Protein AF-A0A7R7DVD4-F1 (afdb_monomer_lite)

Structure (mmCIF, N/CA/C/O backbone):
data_AF-A0A7R7DVD4-F1
#
_entry.id   AF-A0A7R7DVD4-F1
#
loop_
_atom_site.group_PDB
_atom_site.id
_atom_site.type_symbol
_atom_site.label_atom_id
_atom_site.label_alt_id
_atom_site.label_comp_id
_atom_site.label_asym_id
_atom_site.label_entity_id
_atom_site.label_seq_id
_atom_site.pdbx_PDB_ins_code
_atom_site.Cartn_x
_atom_site.Cartn_y
_atom_site.Cartn_z
_atom_site.occupancy
_atom_site.B_iso_or_equiv
_atom_site.auth_seq_id
_atom_site.auth_comp_id
_atom_site.auth_asym_id
_atom_site.auth_atom_id
_atom_site.pdbx_PDB_model_num
ATOM 1 N N . MET A 1 1 ? 45.292 14.358 -20.889 1.00 41.84 1 MET A N 1
ATOM 2 C CA . MET A 1 1 ? 44.760 13.072 -20.394 1.00 41.84 1 MET A CA 1
ATOM 3 C C . MET A 1 1 ? 43.335 13.326 -19.934 1.00 41.84 1 MET A C 1
ATOM 5 O O . MET A 1 1 ? 43.142 13.972 -18.916 1.00 41.84 1 MET A O 1
ATOM 9 N N . VAL A 1 2 ? 42.355 12.974 -20.765 1.00 39.25 2 VAL A N 1
ATOM 10 C CA . VAL A 1 2 ? 40.933 13.236 -20.501 1.00 39.25 2 VAL A CA 1
ATOM 11 C C . VAL A 1 2 ? 40.385 12.047 -19.725 1.00 39.25 2 VAL A C 1
ATOM 13 O O . VAL A 1 2 ? 40.381 10.931 -20.235 1.00 39.25 2 VAL A O 1
ATOM 16 N N . VAL A 1 3 ? 39.966 12.275 -18.484 1.00 39.91 3 VAL A N 1
ATOM 17 C CA . VAL A 1 3 ? 39.224 11.283 -17.701 1.00 39.91 3 VAL A CA 1
ATOM 18 C C . VAL A 1 3 ? 37.765 11.382 -18.135 1.00 39.91 3 VAL A C 1
ATOM 20 O O . VAL A 1 3 ? 37.129 12.407 -17.910 1.00 39.91 3 VAL A O 1
ATOM 23 N N . ILE A 1 4 ? 37.247 10.342 -18.787 1.00 46.16 4 ILE A N 1
ATOM 24 C CA . ILE A 1 4 ? 35.814 10.188 -19.057 1.00 46.16 4 ILE A CA 1
ATOM 25 C C . ILE A 1 4 ? 35.185 9.627 -17.772 1.00 46.16 4 ILE A C 1
ATOM 27 O O . ILE A 1 4 ? 35.506 8.494 -17.408 1.00 46.16 4 ILE A O 1
ATOM 31 N N . PRO A 1 5 ? 34.308 10.357 -17.057 1.00 40.50 5 PRO A N 1
ATOM 32 C CA . PRO A 1 5 ? 33.581 9.801 -15.924 1.00 40.50 5 PRO A CA 1
ATOM 33 C C . PRO A 1 5 ? 32.414 8.973 -16.468 1.00 40.50 5 PRO A C 1
ATOM 35 O O . PRO A 1 5 ? 31.275 9.426 -16.540 1.00 40.50 5 PRO A O 1
ATOM 38 N N . GLY A 1 6 ? 32.730 7.766 -16.919 1.00 43.81 6 GLY A N 1
ATOM 39 C CA . GLY A 1 6 ? 31.786 6.822 -17.495 1.00 43.81 6 GLY A CA 1
ATOM 40 C C . GLY A 1 6 ? 31.649 5.582 -16.635 1.00 43.81 6 GLY A C 1
ATOM 41 O O . GLY A 1 6 ? 31.914 4.508 -17.141 1.00 43.81 6 GLY A O 1
ATOM 42 N N . ASP A 1 7 ? 31.273 5.724 -15.361 1.00 41.56 7 ASP A N 1
ATOM 43 C CA . ASP A 1 7 ? 30.586 4.630 -14.660 1.00 41.56 7 ASP A CA 1
ATOM 44 C C . ASP A 1 7 ? 29.848 5.105 -13.398 1.00 41.56 7 ASP A C 1
ATOM 46 O O . ASP A 1 7 ? 30.082 4.669 -12.274 1.00 41.56 7 ASP A O 1
ATOM 50 N N . ARG A 1 8 ? 28.919 6.049 -13.570 1.00 39.56 8 ARG A N 1
ATOM 51 C CA . ARG A 1 8 ? 27.752 6.076 -12.686 1.00 39.56 8 ARG A CA 1
ATOM 52 C C . ARG A 1 8 ? 26.721 5.155 -13.314 1.00 39.56 8 ARG A C 1
ATOM 54 O O . ARG A 1 8 ? 25.713 5.637 -13.833 1.00 39.56 8 ARG A O 1
ATOM 61 N N . ALA A 1 9 ? 26.982 3.845 -13.298 1.00 42.38 9 ALA A N 1
ATOM 62 C CA . ALA A 1 9 ? 25.907 2.870 -13.290 1.00 42.38 9 ALA A CA 1
ATOM 63 C C . ALA A 1 9 ? 24.891 3.392 -12.277 1.00 42.38 9 ALA A C 1
ATOM 65 O O . ALA A 1 9 ? 25.175 3.493 -11.081 1.00 42.38 9 ALA A O 1
ATOM 66 N N . ARG A 1 10 ? 23.761 3.887 -12.795 1.00 41.47 10 ARG A N 1
ATOM 67 C CA . ARG A 1 10 ? 22.621 4.297 -11.991 1.00 41.47 10 ARG A CA 1
ATOM 68 C C . ARG A 1 10 ? 22.395 3.129 -11.054 1.00 41.47 10 ARG A C 1
ATOM 70 O O . ARG A 1 10 ? 22.019 2.058 -11.518 1.00 41.47 10 ARG A O 1
ATOM 77 N N . ALA A 1 11 ? 22.680 3.319 -9.770 1.00 38.78 11 ALA A N 1
ATOM 78 C CA . ALA A 1 11 ? 22.135 2.456 -8.754 1.00 38.78 11 ALA A CA 1
ATOM 79 C C . ALA A 1 11 ? 20.629 2.568 -8.963 1.00 38.78 11 ALA A C 1
ATOM 81 O O . ALA A 1 11 ? 20.013 3.571 -8.599 1.00 38.78 11 ALA A O 1
ATOM 82 N N . THR A 1 12 ? 20.062 1.615 -9.699 1.00 47.19 12 THR A N 1
ATOM 83 C CA . THR A 1 12 ? 18.634 1.387 -9.772 1.00 47.19 12 THR A CA 1
ATOM 84 C C . THR A 1 12 ? 18.294 1.117 -8.324 1.00 47.19 12 THR A C 1
ATOM 86 O O . THR A 1 12 ? 18.572 0.026 -7.837 1.00 47.19 12 THR A O 1
ATOM 89 N N . ALA A 1 13 ? 17.891 2.151 -7.581 1.00 50.06 13 ALA A N 1
ATOM 90 C CA . ALA A 1 13 ? 17.506 2.001 -6.194 1.00 50.06 13 ALA A CA 1
ATOM 91 C C . ALA A 1 13 ? 16.421 0.933 -6.222 1.00 50.06 13 ALA A C 1
ATOM 93 O O . ALA A 1 13 ? 15.353 1.167 -6.790 1.00 50.06 13 ALA A O 1
ATOM 94 N N . ILE A 1 14 ? 16.763 -0.275 -5.771 1.00 62.81 14 ILE A N 1
ATOM 95 C CA . ILE A 1 14 ? 15.855 -1.408 -5.821 1.00 62.81 14 ILE A CA 1
ATOM 96 C C . ILE A 1 14 ? 14.796 -1.051 -4.791 1.00 62.81 14 ILE A C 1
ATOM 98 O O . ILE A 1 14 ? 15.021 -1.174 -3.589 1.00 62.81 14 ILE A O 1
ATOM 102 N N . GLY A 1 15 ? 13.709 -0.457 -5.276 1.00 75.00 15 GLY A N 1
ATOM 103 C CA . GLY A 1 15 ? 12.602 -0.027 -4.451 1.00 75.00 15 GLY A CA 1
ATOM 104 C C . GLY A 1 15 ? 12.045 -1.207 -3.667 1.00 75.00 15 GLY A C 1
ATOM 105 O O . GLY A 1 15 ? 12.204 -2.367 -4.059 1.00 75.00 15 GLY A O 1
ATOM 106 N N . TYR A 1 16 ? 11.397 -0.920 -2.543 1.00 87.81 16 TYR A N 1
ATOM 107 C CA . TYR A 1 16 ? 10.730 -1.963 -1.784 1.00 87.81 16 TYR A CA 1
ATOM 108 C C . TYR A 1 16 ? 9.651 -2.608 -2.660 1.00 87.81 16 TYR A C 1
ATOM 110 O O . TYR A 1 16 ? 8.787 -1.917 -3.200 1.00 87.81 16 TYR A O 1
ATOM 118 N N . ARG A 1 17 ? 9.697 -3.937 -2.806 1.00 89.81 17 ARG A N 1
ATOM 119 C CA . ARG A 1 17 ? 8.643 -4.699 -3.482 1.00 89.81 17 ARG A CA 1
ATOM 120 C C . ARG A 1 17 ? 7.689 -5.270 -2.428 1.00 89.81 17 ARG A C 1
ATOM 122 O O . ARG A 1 17 ? 8.096 -6.195 -1.719 1.00 89.81 17 ARG A O 1
ATOM 129 N N . PRO A 1 18 ? 6.449 -4.757 -2.326 1.00 93.12 18 PRO A N 1
ATOM 130 C CA . PRO A 1 18 ? 5.470 -5.257 -1.370 1.00 93.12 18 PRO A CA 1
ATOM 131 C C . PRO A 1 18 ? 5.122 -6.721 -1.611 1.00 93.12 18 PRO A C 1
ATOM 133 O O . PRO A 1 18 ? 5.199 -7.226 -2.735 1.00 93.12 18 PRO A O 1
ATOM 136 N N . ARG A 1 19 ? 4.704 -7.391 -0.544 1.00 95.00 19 ARG A N 1
ATOM 137 C CA . ARG A 1 19 ? 4.177 -8.752 -0.529 1.00 95.00 19 ARG A CA 1
ATOM 138 C C . ARG A 1 19 ? 2.738 -8.731 -0.033 1.00 95.00 19 ARG A C 1
ATOM 140 O O . ARG A 1 19 ? 2.332 -7.833 0.699 1.00 95.00 19 ARG A O 1
ATOM 147 N N . VAL A 1 20 ? 1.977 -9.752 -0.413 1.00 95.50 20 VAL A N 1
ATOM 148 C CA . VAL A 1 20 ? 0.630 -9.972 0.129 1.00 95.50 20 VAL A CA 1
ATOM 149 C C . VAL A 1 20 ? 0.692 -10.024 1.657 1.00 95.50 20 VAL A C 1
ATOM 151 O O . VAL A 1 20 ? 1.572 -10.674 2.221 1.00 95.50 20 VAL A O 1
ATOM 154 N N . GLY A 1 21 ? -0.231 -9.322 2.309 1.00 93.69 21 GLY A N 1
ATOM 155 C CA . GLY A 1 21 ? -0.308 -9.188 3.760 1.00 93.69 21 GLY A CA 1
ATOM 156 C C . GLY A 1 21 ? 0.469 -8.002 4.326 1.00 93.69 21 GLY A C 1
ATOM 157 O O . GLY A 1 21 ? 0.139 -7.560 5.426 1.00 93.69 21 GLY A O 1
ATOM 158 N N . ASP A 1 22 ? 1.434 -7.434 3.594 1.00 95.06 22 ASP A N 1
ATOM 159 C CA . ASP A 1 22 ? 2.178 -6.276 4.088 1.00 95.06 22 ASP A CA 1
ATOM 160 C C . ASP A 1 22 ? 1.248 -5.098 4.382 1.00 95.06 22 ASP A C 1
ATOM 162 O O . ASP A 1 22 ? 0.329 -4.788 3.614 1.00 95.06 22 ASP A O 1
ATOM 166 N N . LEU A 1 23 ? 1.547 -4.404 5.477 1.00 95.19 23 LEU A N 1
ATOM 167 C CA . LEU A 1 23 ? 1.124 -3.030 5.664 1.00 95.19 23 LEU A CA 1
ATOM 168 C C . LEU A 1 23 ? 2.175 -2.110 5.045 1.00 95.19 23 LEU A C 1
ATOM 170 O O . LEU A 1 23 ? 3.359 -2.196 5.381 1.00 95.19 23 LEU A O 1
ATOM 174 N N . VAL A 1 24 ? 1.761 -1.233 4.137 1.00 95.81 24 VAL A N 1
ATOM 175 C CA . VAL A 1 24 ? 2.664 -0.303 3.454 1.00 95.81 24 VAL A CA 1
ATOM 176 C C . VAL A 1 24 ? 2.158 1.129 3.529 1.00 95.81 24 VAL A C 1
ATOM 178 O O . VAL A 1 24 ? 0.954 1.381 3.577 1.00 95.81 24 VAL A O 1
ATOM 181 N N . GLY A 1 25 ? 3.098 2.067 3.526 1.00 95.38 25 GLY A N 1
ATOM 182 C CA . GLY A 1 25 ? 2.838 3.468 3.246 1.00 95.38 25 GLY A CA 1
ATOM 183 C C . GLY A 1 25 ? 2.963 3.722 1.748 1.00 95.38 25 GLY A C 1
ATOM 184 O O . GLY A 1 25 ? 3.868 3.200 1.085 1.00 95.38 25 GLY A O 1
ATOM 185 N N . LEU A 1 26 ? 2.033 4.508 1.220 1.00 95.06 26 LEU A N 1
ATOM 186 C CA . LEU A 1 26 ? 1.970 4.888 -0.186 1.00 95.06 26 LEU A CA 1
ATOM 187 C C . LEU A 1 26 ? 2.600 6.274 -0.407 1.00 95.06 26 LEU A C 1
ATOM 189 O O . LEU A 1 26 ? 2.798 7.025 0.551 1.00 95.06 26 LEU A O 1
ATOM 193 N N . PRO A 1 27 ? 2.900 6.649 -1.663 1.00 93.56 27 PRO A N 1
ATOM 194 C CA . PRO A 1 27 ? 3.194 8.033 -2.005 1.00 93.56 27 PRO A CA 1
ATOM 195 C C . PRO A 1 27 ? 2.082 8.984 -1.546 1.00 93.56 27 PRO A C 1
ATOM 197 O O . PRO A 1 27 ? 0.902 8.718 -1.770 1.00 93.56 27 PRO A O 1
ATOM 200 N N . ALA A 1 28 ? 2.462 10.140 -0.996 1.00 92.38 28 A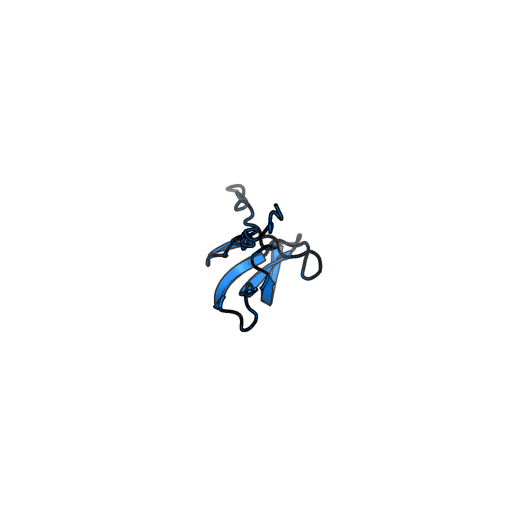LA A N 1
ATOM 201 C CA . ALA A 1 28 ? 1.522 11.104 -0.416 1.00 92.38 28 ALA A CA 1
ATOM 202 C C . ALA A 1 28 ? 0.458 11.627 -1.402 1.00 92.38 28 ALA A C 1
ATOM 204 O O . ALA A 1 28 ? -0.624 12.023 -0.985 1.00 92.38 28 ALA A O 1
ATOM 205 N N . TYR A 1 29 ? 0.746 11.621 -2.709 1.00 93.25 29 TYR A N 1
ATOM 206 C CA . TYR A 1 29 ? -0.223 12.021 -3.734 1.00 93.25 29 TYR A CA 1
ATOM 207 C C . TYR A 1 29 ? -1.316 10.968 -3.991 1.00 93.25 29 TYR A C 1
ATOM 209 O O . TYR A 1 29 ? -2.315 11.290 -4.627 1.00 93.25 29 TYR A O 1
ATOM 217 N N . LEU A 1 30 ? -1.127 9.725 -3.532 1.00 93.81 30 LEU A N 1
ATOM 218 C CA . LEU A 1 30 ? -2.143 8.669 -3.572 1.00 93.81 30 LEU A CA 1
ATOM 219 C C . LEU A 1 30 ? -2.911 8.611 -2.256 1.00 93.81 30 LEU A C 1
ATOM 221 O O . LEU A 1 30 ? -4.138 8.651 -2.254 1.00 93.81 30 LEU A O 1
ATOM 225 N N . SER A 1 31 ? -2.192 8.504 -1.136 1.00 93.38 31 SER A N 1
ATOM 226 C CA . SER A 1 31 ? -2.785 8.509 0.198 1.00 93.38 31 SER A CA 1
ATOM 227 C C . SER A 1 31 ? -1.721 8.686 1.278 1.00 93.38 31 SER A C 1
ATOM 229 O O . SER A 1 31 ? -0.589 8.232 1.128 1.00 93.38 31 SER A O 1
ATOM 231 N N . ASP A 1 32 ? -2.113 9.289 2.393 1.00 92.50 32 ASP A N 1
ATOM 232 C CA . ASP A 1 32 ? -1.368 9.326 3.652 1.00 92.50 32 ASP A CA 1
ATOM 233 C C . ASP A 1 32 ? -1.733 8.165 4.597 1.00 92.50 32 ASP A C 1
ATOM 235 O O . ASP A 1 32 ? -1.156 8.030 5.677 1.00 92.50 32 ASP A O 1
ATOM 239 N N . ARG A 1 33 ? -2.688 7.312 4.204 1.00 93.00 33 ARG A N 1
ATOM 240 C CA . ARG A 1 33 ? -3.204 6.227 5.042 1.00 93.00 33 ARG A CA 1
ATOM 241 C C . ARG A 1 33 ? -2.420 4.927 4.862 1.00 93.00 33 ARG A C 1
ATOM 243 O O . ARG A 1 33 ? -1.929 4.649 3.764 1.00 93.00 33 ARG A O 1
ATOM 250 N N . PRO A 1 34 ? -2.359 4.079 5.905 1.00 94.44 34 PRO A N 1
ATOM 251 C CA . PRO A 1 34 ? -1.822 2.733 5.773 1.00 94.44 34 PRO A CA 1
ATOM 252 C C . PRO A 1 34 ? -2.618 1.911 4.754 1.00 94.44 34 PRO A C 1
ATOM 254 O O . PRO A 1 34 ? -3.852 1.920 4.753 1.00 94.44 34 PRO A O 1
ATOM 257 N N . TYR A 1 35 ? -1.902 1.165 3.918 1.00 95.56 35 TYR A N 1
ATOM 258 C CA . TYR A 1 35 ? -2.475 0.316 2.881 1.00 95.56 35 TYR A CA 1
ATOM 259 C C . TYR A 1 35 ? -2.128 -1.151 3.137 1.00 95.56 35 TYR A C 1
ATOM 261 O O . TYR A 1 35 ? -0.953 -1.515 3.219 1.00 95.56 35 TYR A O 1
ATOM 269 N N . ARG A 1 36 ? -3.145 -2.007 3.262 1.00 95.88 36 ARG A N 1
ATOM 270 C CA . ARG A 1 36 ? -2.990 -3.458 3.415 1.00 95.88 36 ARG A CA 1
ATOM 271 C C . ARG A 1 36 ? -3.018 -4.125 2.046 1.00 95.88 36 ARG A C 1
ATOM 273 O O . ARG A 1 36 ? -4.029 -4.066 1.351 1.00 95.88 36 ARG A O 1
ATOM 280 N N . VAL A 1 37 ? -1.930 -4.796 1.685 1.00 96.94 37 VAL A N 1
ATOM 281 C CA . VAL A 1 37 ? -1.775 -5.450 0.378 1.00 96.94 37 VAL A CA 1
ATOM 282 C C . VAL A 1 37 ? -2.503 -6.796 0.344 1.00 96.94 37 VAL A C 1
ATOM 284 O O . VAL A 1 37 ? -2.251 -7.657 1.187 1.00 96.94 37 VAL A O 1
ATOM 287 N N . LEU A 1 38 ? -3.350 -7.014 -0.664 1.00 97.44 38 LEU A N 1
ATOM 288 C CA . LEU A 1 38 ? -4.036 -8.291 -0.919 1.00 97.44 38 LEU A CA 1
ATOM 289 C C . LEU A 1 38 ? -3.522 -9.000 -2.169 1.00 97.44 38 LEU A C 1
ATOM 291 O O . LEU A 1 38 ? -3.444 -10.226 -2.189 1.00 97.44 38 LEU A O 1
ATOM 295 N N . ALA A 1 39 ? -3.152 -8.245 -3.201 1.00 97.25 39 ALA A N 1
ATOM 296 C CA . ALA A 1 39 ? -2.545 -8.784 -4.406 1.00 97.25 39 ALA A CA 1
ATOM 297 C C . ALA A 1 39 ? -1.445 -7.858 -4.925 1.00 97.25 39 ALA A C 1
ATOM 299 O O . ALA A 1 39 ? -1.481 -6.639 -4.742 1.00 97.25 39 ALA A O 1
ATOM 300 N N . VAL A 1 40 ? -0.462 -8.471 -5.578 1.00 96.94 40 VAL A N 1
ATOM 301 C CA . VAL A 1 40 ? 0.688 -7.799 -6.179 1.00 96.94 40 VAL A CA 1
ATOM 302 C C . VAL A 1 40 ? 0.877 -8.375 -7.574 1.00 96.94 40 VAL A C 1
ATOM 304 O O . VAL A 1 40 ? 0.946 -9.594 -7.730 1.00 96.94 40 VAL A O 1
ATOM 307 N N . SER A 1 41 ? 0.987 -7.517 -8.581 1.00 96.62 41 SER A N 1
ATOM 308 C CA . SER A 1 41 ? 1.320 -7.922 -9.950 1.00 96.62 41 SER A CA 1
ATOM 309 C C . SER A 1 41 ? 2.285 -6.930 -10.596 1.00 96.62 41 SER A C 1
ATOM 311 O O . SER A 1 41 ? 2.510 -5.831 -10.081 1.00 96.62 41 SER A O 1
ATOM 313 N N . ASP A 1 42 ? 2.924 -7.343 -11.688 1.00 93.12 42 ASP A N 1
ATOM 314 C CA . ASP A 1 42 ? 3.846 -6.472 -12.410 1.00 93.12 42 ASP A CA 1
ATOM 315 C C . ASP A 1 42 ? 3.076 -5.336 -13.095 1.00 93.12 42 ASP A C 1
ATOM 317 O O . ASP A 1 42 ? 2.080 -5.563 -13.786 1.00 93.12 42 ASP A O 1
ATOM 321 N N . SER A 1 43 ? 3.555 -4.104 -12.911 1.00 94.44 43 SER A N 1
ATOM 322 C CA . SER A 1 43 ? 3.015 -2.951 -13.625 1.00 94.44 43 SER A CA 1
ATOM 323 C C . SER A 1 43 ? 3.488 -2.947 -15.077 1.00 94.44 43 SER A C 1
ATOM 325 O O . SER A 1 43 ? 4.570 -3.437 -15.410 1.00 94.44 43 SER A O 1
ATOM 327 N N . ARG A 1 44 ? 2.716 -2.297 -15.951 1.00 93.44 44 ARG A N 1
ATOM 328 C CA . ARG A 1 44 ? 3.161 -1.978 -17.317 1.00 93.44 44 ARG A CA 1
ATOM 329 C C . ARG A 1 44 ? 4.246 -0.896 -17.340 1.00 93.44 44 ARG A C 1
ATOM 331 O O . ARG A 1 44 ? 4.912 -0.736 -18.360 1.00 93.44 44 ARG A O 1
ATOM 338 N N . ILE A 1 45 ? 4.414 -0.146 -16.249 1.00 93.75 45 ILE A N 1
ATOM 339 C CA . ILE A 1 45 ? 5.393 0.938 -16.135 1.00 93.75 45 ILE A CA 1
ATOM 340 C C . ILE A 1 45 ? 6.677 0.393 -15.482 1.00 93.75 45 ILE A C 1
ATOM 342 O O . ILE A 1 45 ? 6.630 -0.096 -14.350 1.00 93.75 45 ILE A O 1
ATOM 346 N N . PRO A 1 46 ? 7.848 0.488 -16.141 1.00 91.19 46 PRO A N 1
ATOM 347 C CA . PRO A 1 46 ? 9.104 0.020 -15.561 1.00 91.19 46 PRO A CA 1
ATOM 348 C C . PRO A 1 46 ? 9.411 0.678 -14.208 1.00 91.19 46 PRO A C 1
ATOM 350 O O . PRO A 1 46 ? 9.402 1.902 -14.084 1.00 91.19 46 PRO A O 1
ATOM 353 N N . GLY A 1 47 ? 9.712 -0.139 -13.194 1.00 90.62 47 GLY A N 1
ATOM 354 C CA . GLY A 1 47 ? 10.000 0.321 -11.827 1.00 90.62 47 GLY A CA 1
ATOM 355 C C . GLY A 1 47 ? 8.766 0.520 -10.939 1.00 90.62 47 GLY A C 1
ATOM 356 O O . GLY A 1 47 ? 8.909 0.935 -9.785 1.00 90.62 47 GLY A O 1
ATOM 357 N N . TRP A 1 48 ? 7.573 0.210 -11.448 1.00 95.44 48 TRP A N 1
ATOM 358 C CA . TRP A 1 48 ? 6.311 0.281 -10.718 1.00 95.44 48 TRP A CA 1
ATOM 359 C C . TRP A 1 48 ? 5.756 -1.117 -10.444 1.00 95.44 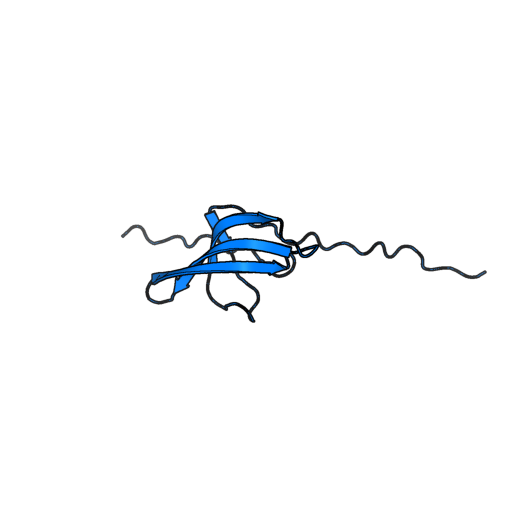48 TRP A C 1
ATOM 361 O O . TRP A 1 48 ? 6.138 -2.101 -11.079 1.00 95.44 48 TRP A O 1
ATOM 371 N N . VAL A 1 49 ? 4.846 -1.198 -9.484 1.00 95.62 49 VAL A N 1
ATOM 372 C CA . VAL A 1 49 ? 4.117 -2.412 -9.122 1.00 95.62 49 VAL A CA 1
ATOM 373 C C . VAL A 1 49 ? 2.632 -2.089 -9.041 1.00 95.62 49 VAL A C 1
ATOM 375 O O . VAL A 1 49 ? 2.262 -1.027 -8.540 1.00 95.62 49 VAL A O 1
ATOM 378 N N . HIS A 1 50 ? 1.793 -2.995 -9.532 1.00 97.00 50 HIS A N 1
ATOM 379 C CA . HIS A 1 50 ? 0.352 -2.879 -9.382 1.00 97.00 50 HIS A CA 1
ATOM 380 C C . HIS A 1 50 ? -0.074 -3.546 -8.071 1.00 97.00 50 HIS A C 1
ATOM 382 O O . HIS A 1 50 ? 0.265 -4.710 -7.819 1.00 97.00 50 HIS A O 1
ATOM 388 N N . LEU A 1 51 ? -0.803 -2.807 -7.238 1.00 97.12 51 LEU A N 1
ATOM 389 C CA . LEU A 1 51 ? -1.300 -3.257 -5.941 1.00 97.12 51 LEU A CA 1
ATOM 390 C C . LEU A 1 51 ? -2.827 -3.242 -5.922 1.00 97.12 51 LEU A C 1
ATOM 392 O O . LEU A 1 51 ? -3.432 -2.255 -6.334 1.00 97.12 51 LEU A O 1
ATOM 396 N N . ALA A 1 52 ? -3.411 -4.302 -5.364 1.00 97.88 52 ALA A N 1
ATOM 397 C CA . ALA A 1 52 ? -4.809 -4.355 -4.943 1.00 97.88 52 ALA A CA 1
ATOM 398 C C . ALA A 1 52 ? -4.874 -4.633 -3.436 1.00 97.88 52 ALA A C 1
ATOM 400 O O . ALA A 1 52 ? -4.074 -5.418 -2.906 1.00 97.88 52 ALA A O 1
ATOM 401 N N . GLY A 1 53 ? -5.798 -3.986 -2.727 1.00 97.44 53 GLY A N 1
ATOM 402 C CA . GLY A 1 53 ? -5.758 -3.946 -1.269 1.00 97.44 53 GLY A CA 1
ATOM 403 C C . GLY A 1 53 ? -6.716 -2.947 -0.634 1.00 97.44 53 GLY A C 1
ATOM 404 O O . GLY A 1 53 ? -7.613 -2.426 -1.294 1.00 97.44 53 GLY A O 1
ATOM 405 N N . TYR A 1 54 ? -6.526 -2.692 0.661 1.00 96.62 54 TYR A N 1
ATOM 406 C CA . TYR A 1 54 ? -7.393 -1.821 1.457 1.00 96.62 54 TYR A CA 1
ATOM 407 C C . TYR A 1 54 ? -6.642 -0.620 2.023 1.00 96.62 54 TYR A C 1
ATOM 409 O O . TYR A 1 54 ? -5.614 -0.791 2.677 1.00 96.62 54 TYR A O 1
ATOM 417 N N . LEU A 1 55 ? -7.198 0.581 1.864 1.00 95.12 55 LEU A N 1
ATOM 418 C CA . LEU A 1 55 ? -6.836 1.723 2.705 1.00 95.12 55 LEU A CA 1
ATOM 419 C C . LEU A 1 55 ? -7.516 1.576 4.066 1.00 95.12 55 LEU A C 1
ATOM 421 O O . LEU A 1 55 ? -8.726 1.358 4.127 1.00 95.12 55 LEU A O 1
ATOM 425 N N . ILE A 1 56 ? -6.748 1.712 5.145 1.00 91.88 56 ILE A N 1
ATOM 426 C CA . ILE A 1 56 ? -7.250 1.637 6.521 1.00 91.88 56 ILE A CA 1
ATOM 427 C C . ILE A 1 56 ? -7.486 3.054 7.037 1.00 91.88 56 ILE A C 1
ATOM 429 O O . ILE A 1 56 ? -6.573 3.881 7.068 1.00 91.88 56 ILE A O 1
ATOM 433 N N . HIS A 1 57 ? -8.716 3.345 7.440 1.00 87.94 57 HIS A N 1
ATOM 434 C CA . HIS A 1 57 ? -9.104 4.655 7.945 1.00 87.94 57 HIS A CA 1
ATOM 435 C C . HIS A 1 57 ? -8.946 4.758 9.471 1.00 87.94 57 HIS A C 1
ATOM 437 O O . HIS A 1 57 ? -8.918 3.736 10.161 1.00 87.94 57 HIS A O 1
ATOM 443 N N . PRO A 1 58 ? -8.890 5.985 10.029 1.00 85.75 58 PRO A N 1
ATOM 444 C CA . PRO A 1 58 ? -8.837 6.190 11.479 1.00 85.75 58 PRO A CA 1
ATOM 445 C C . PRO A 1 58 ? -10.040 5.618 12.242 1.00 85.75 58 PRO A C 1
ATOM 447 O O . PRO A 1 58 ? -9.908 5.252 13.403 1.00 85.75 58 PRO A O 1
ATOM 450 N N . ASP A 1 59 ? -11.200 5.521 11.590 1.00 88.75 59 ASP A N 1
ATOM 451 C CA . ASP A 1 59 ? -12.420 4.900 12.124 1.00 88.75 59 ASP A CA 1
ATOM 452 C C . ASP A 1 59 ? -12.473 3.375 11.901 1.00 88.75 59 ASP A C 1
ATOM 454 O O . ASP A 1 59 ? -13.516 2.754 12.092 1.00 88.75 59 ASP A O 1
ATOM 458 N N . LEU A 1 60 ? -11.351 2.775 11.487 1.00 82.94 60 LEU A N 1
ATOM 459 C CA . LEU A 1 60 ? -11.182 1.358 11.153 1.00 82.94 60 LEU A CA 1
ATOM 460 C C . LEU A 1 60 ? -12.004 0.869 9.952 1.00 82.94 60 LEU A C 1
ATOM 462 O O . LEU A 1 60 ? -12.002 -0.330 9.658 1.00 82.94 60 LEU A O 1
ATOM 466 N N . THR A 1 61 ? -12.652 1.767 9.207 1.00 90.50 61 THR A N 1
ATOM 467 C CA . THR A 1 61 ? -13.257 1.401 7.925 1.00 90.50 61 THR A CA 1
ATOM 468 C C . THR A 1 61 ? -12.179 1.092 6.883 1.00 90.50 61 THR A C 1
ATOM 470 O O . THR A 1 61 ? -11.045 1.578 6.950 1.00 90.50 61 THR A O 1
ATOM 473 N N . GLN A 1 62 ? -12.524 0.222 5.931 1.00 92.88 62 GLN A N 1
ATOM 474 C CA . GLN A 1 62 ? -11.607 -0.260 4.899 1.00 92.88 62 GLN A CA 1
ATOM 475 C C . GLN A 1 62 ? -12.197 -0.031 3.520 1.00 92.88 62 GLN A C 1
ATOM 477 O O . GLN A 1 62 ? -13.327 -0.443 3.249 1.00 92.88 62 GLN A O 1
ATOM 482 N N . TRP A 1 63 ? -11.440 0.631 2.651 1.00 94.06 63 TRP A N 1
ATOM 483 C CA . TRP A 1 63 ? -11.858 0.908 1.279 1.00 94.06 63 TRP A CA 1
ATOM 484 C C . TRP A 1 63 ? -10.960 0.148 0.313 1.00 94.06 63 TRP A C 1
ATOM 486 O O . TRP A 1 63 ? -9.737 0.290 0.360 1.00 94.06 63 TRP A O 1
ATOM 496 N N . HIS A 1 64 ? -11.567 -0.676 -0.545 1.00 95.81 64 HIS A N 1
ATOM 497 C CA . HIS A 1 64 ? -10.835 -1.418 -1.568 1.00 95.81 64 HIS A CA 1
ATOM 498 C C . HIS A 1 64 ? -10.336 -0.463 -2.653 1.00 95.81 64 HIS A C 1
ATOM 500 O O . HIS A 1 64 ? -11.118 0.327 -3.189 1.00 95.81 64 HIS A O 1
ATOM 506 N N . CYS A 1 65 ? -9.047 -0.526 -2.972 1.00 95.44 65 CYS A N 1
ATOM 507 C CA .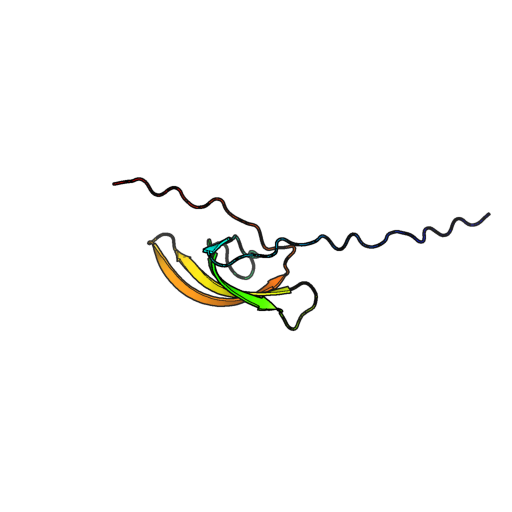 CYS A 1 65 ? -8.413 0.328 -3.970 1.00 95.44 65 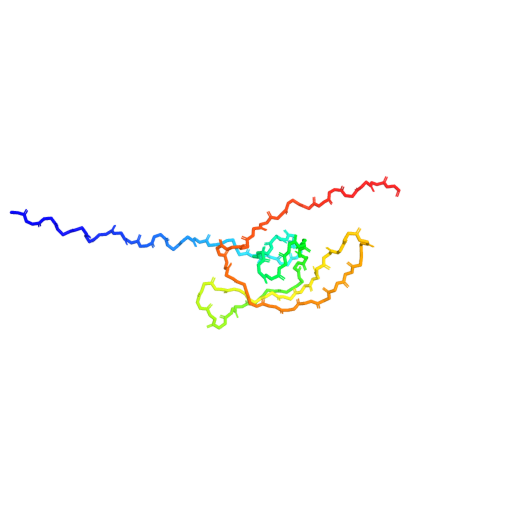CYS A CA 1
ATOM 508 C C . CYS A 1 65 ? -7.338 -0.443 -4.740 1.00 95.44 65 CYS A C 1
ATOM 510 O O . CYS A 1 65 ? -6.565 -1.207 -4.155 1.00 95.44 65 CYS A O 1
ATOM 512 N N . GLU A 1 66 ? -7.244 -0.161 -6.037 1.00 96.62 66 GLU A N 1
ATOM 513 C CA . GLU A 1 66 ? -6.230 -0.702 -6.941 1.00 96.62 66 GLU A CA 1
ATOM 514 C C . GLU A 1 66 ? -5.440 0.439 -7.576 1.00 96.62 66 GLU A C 1
ATOM 516 O O . GLU A 1 66 ? -6.020 1.458 -7.954 1.00 96.62 66 GLU A O 1
ATOM 521 N N . GLN A 1 67 ? -4.120 0.293 -7.677 1.00 95.12 67 GLN A N 1
ATOM 522 C CA . GLN A 1 67 ? -3.255 1.357 -8.186 1.00 95.12 67 GLN A CA 1
ATOM 523 C C . GLN A 1 67 ? -1.862 0.854 -8.565 1.00 95.12 67 GLN A C 1
ATOM 525 O O . GLN A 1 67 ? -1.299 -0.038 -7.927 1.00 95.12 67 GLN A O 1
ATOM 530 N N . ASP A 1 68 ? -1.276 1.492 -9.574 1.00 96.00 68 ASP A N 1
ATOM 531 C CA . ASP A 1 68 ? 0.146 1.381 -9.870 1.00 96.00 68 ASP A CA 1
ATOM 532 C C . ASP A 1 68 ? 0.941 2.341 -8.981 1.00 96.00 68 ASP A C 1
ATOM 534 O O . ASP A 1 68 ? 0.642 3.536 -8.913 1.00 96.00 68 ASP A O 1
ATOM 538 N N . VAL A 1 69 ? 1.989 1.835 -8.329 1.00 95.44 69 VAL A N 1
ATOM 539 C CA . VAL A 1 69 ? 2.876 2.636 -7.476 1.00 95.44 69 VAL A CA 1
ATOM 540 C C . VAL A 1 69 ? 4.350 2.444 -7.825 1.00 95.44 69 VAL A C 1
ATOM 542 O O . VAL A 1 69 ? 4.779 1.323 -8.114 1.00 95.44 69 VAL A O 1
ATOM 545 N N . PRO A 1 70 ? 5.169 3.508 -7.767 1.00 95.06 70 PRO A N 1
ATOM 546 C CA . PRO A 1 70 ? 6.600 3.390 -7.984 1.00 95.06 70 PRO A CA 1
ATOM 547 C C . PRO A 1 70 ? 7.251 2.700 -6.780 1.00 95.06 70 PRO A C 1
ATOM 549 O O . PRO A 1 70 ? 7.136 3.149 -5.639 1.00 95.06 70 PRO A O 1
ATOM 552 N N . THR A 1 71 ? 7.969 1.604 -7.032 1.00 93.44 71 THR A N 1
ATOM 553 C CA . THR A 1 71 ? 8.549 0.746 -5.976 1.00 93.44 71 THR A CA 1
ATOM 554 C C . THR A 1 71 ? 9.515 1.487 -5.048 1.00 93.44 71 THR A C 1
ATOM 556 O O . THR A 1 71 ? 9.673 1.118 -3.889 1.00 93.44 71 THR A O 1
ATOM 559 N N . ASN A 1 72 ? 10.155 2.558 -5.518 1.00 94.25 72 ASN A N 1
ATOM 560 C CA . ASN A 1 72 ? 11.070 3.377 -4.720 1.00 94.25 72 ASN A CA 1
ATOM 561 C C . ASN A 1 72 ? 10.372 4.375 -3.778 1.00 94.25 72 ASN A C 1
ATOM 563 O O . ASN A 1 72 ? 11.063 5.064 -3.033 1.00 94.25 72 ASN A O 1
ATOM 567 N N . GLN A 1 73 ? 9.041 4.477 -3.814 1.00 93.75 73 GLN A N 1
ATOM 568 C CA . GLN A 1 73 ? 8.254 5.338 -2.920 1.00 93.75 73 GLN A CA 1
ATOM 569 C C . GLN A 1 73 ? 7.282 4.548 -2.036 1.00 93.75 73 GLN A C 1
ATOM 571 O O . GLN A 1 73 ? 6.593 5.136 -1.204 1.00 93.75 73 GLN A O 1
ATOM 576 N N . VAL A 1 74 ? 7.236 3.222 -2.185 1.00 92.81 74 VAL A N 1
ATOM 577 C CA . VAL A 1 74 ? 6.532 2.348 -1.245 1.00 92.81 74 VAL A CA 1
ATOM 578 C C . VAL A 1 74 ? 7.481 1.989 -0.114 1.00 92.81 74 VAL A C 1
ATOM 580 O O . VAL A 1 74 ? 8.652 1.691 -0.345 1.00 92.81 74 VAL A O 1
ATOM 583 N N . HIS A 1 75 ? 6.981 1.989 1.115 1.00 92.94 75 HIS A N 1
ATOM 584 C CA . HIS A 1 75 ? 7.757 1.567 2.274 1.00 92.94 75 HIS A CA 1
ATOM 585 C C . HIS A 1 75 ? 6.917 0.671 3.177 1.00 92.94 75 HIS A C 1
ATOM 587 O O . HIS A 1 75 ? 5.729 0.914 3.391 1.00 92.94 75 HIS A O 1
ATOM 593 N N . LYS A 1 76 ? 7.537 -0.391 3.698 1.00 93.50 76 LYS A N 1
ATOM 594 C CA . LYS A 1 76 ? 6.894 -1.289 4.657 1.00 93.50 76 LYS A CA 1
ATOM 595 C C . LYS A 1 76 ? 6.675 -0.552 5.975 1.00 93.50 76 LYS A C 1
ATOM 597 O O . LYS A 1 76 ? 7.606 0.051 6.505 1.00 93.50 76 LYS A O 1
ATOM 602 N N . LEU A 1 77 ? 5.462 -0.633 6.500 1.00 92.31 77 LEU A N 1
ATOM 603 C CA . LEU A 1 77 ? 5.131 -0.187 7.845 1.00 92.31 77 LEU A CA 1
ATOM 604 C C . LEU A 1 77 ? 5.218 -1.381 8.804 1.00 92.31 77 LEU A C 1
ATOM 606 O O . LEU A 1 77 ? 5.004 -2.523 8.382 1.00 92.31 77 LEU A O 1
ATOM 610 N N . PRO A 1 78 ? 5.550 -1.157 10.085 1.00 88.75 78 PRO A N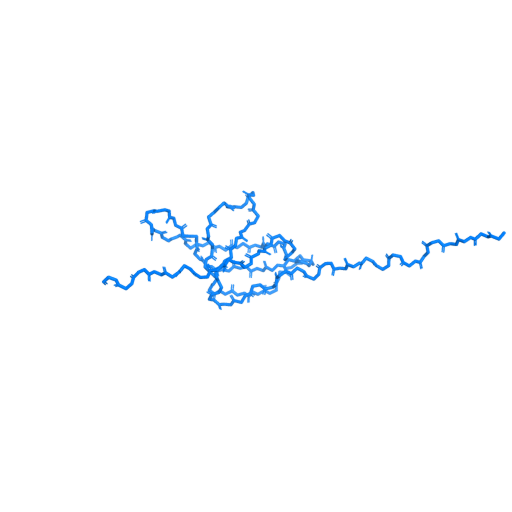 1
ATOM 611 C CA . PRO A 1 78 ? 5.385 -2.197 11.087 1.00 88.75 78 PRO A CA 1
ATOM 612 C C . PRO A 1 78 ? 3.910 -2.597 11.142 1.00 88.75 78 PRO A C 1
ATOM 614 O O . PRO A 1 78 ? 3.028 -1.739 11.059 1.00 88.75 78 PRO A O 1
ATOM 617 N N . ASP A 1 79 ? 3.641 -3.892 11.290 1.00 80.12 79 ASP A N 1
ATOM 618 C CA . ASP A 1 79 ? 2.276 -4.313 11.565 1.00 80.12 79 ASP A CA 1
ATOM 619 C C . ASP A 1 79 ? 1.838 -3.726 12.912 1.00 80.12 79 ASP A C 1
ATOM 621 O O . ASP A 1 79 ? 2.587 -3.827 13.891 1.00 80.12 79 ASP A O 1
ATOM 625 N N . PRO A 1 80 ? 0.657 -3.088 12.988 1.00 70.12 80 PRO A N 1
ATOM 626 C CA . PRO A 1 80 ? 0.129 -2.617 14.250 1.00 70.12 80 PRO A CA 1
ATOM 627 C C . PRO A 1 80 ? -0.072 -3.830 15.153 1.00 70.12 80 PRO A C 1
ATOM 629 O O . PRO A 1 80 ? -0.805 -4.759 14.813 1.00 70.12 80 PRO A O 1
ATOM 632 N N . VAL A 1 81 ? 0.594 -3.816 16.306 1.00 66.69 81 VAL A N 1
ATOM 633 C CA . VAL A 1 81 ? 0.269 -4.726 17.400 1.00 66.69 81 VAL A CA 1
ATOM 634 C C . VAL A 1 81 ? -1.048 -4.222 17.972 1.00 66.69 81 VAL A C 1
ATOM 636 O O . VAL A 1 81 ? -1.081 -3.212 18.676 1.00 66.69 81 VAL A O 1
ATOM 639 N N . TRP A 1 82 ? -2.148 -4.866 17.594 1.00 55.31 82 TRP A N 1
ATOM 640 C CA . TRP A 1 82 ? -3.440 -4.587 18.204 1.00 55.31 82 TRP A CA 1
ATOM 641 C C . TRP A 1 82 ? -3.401 -5.090 19.652 1.00 55.31 82 TRP A C 1
ATOM 643 O O . TRP A 1 82 ? -2.881 -6.181 19.881 1.00 55.31 82 TRP A O 1
ATOM 653 N N . PRO A 1 83 ? -3.893 -4.316 20.635 1.00 52.25 83 PRO A N 1
ATOM 654 C CA . PRO A 1 83 ? -4.026 -4.826 21.989 1.00 52.25 83 PRO A CA 1
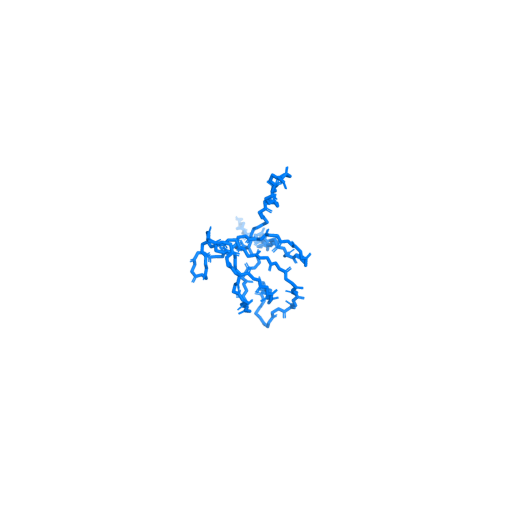ATOM 655 C C . PRO A 1 83 ? -4.970 -6.031 21.985 1.00 52.25 83 PRO A C 1
ATOM 657 O O . PRO A 1 83 ? -6.049 -5.950 21.395 1.00 52.25 83 PRO A O 1
ATOM 660 N N . ASP A 1 84 ? -4.567 -7.106 22.660 1.00 50.94 84 ASP A N 1
ATOM 661 C CA . ASP A 1 84 ? -5.425 -8.246 22.986 1.00 50.94 84 ASP A CA 1
ATOM 662 C C . ASP A 1 84 ? -6.456 -7.780 24.031 1.00 50.94 84 ASP A C 1
ATOM 664 O O . ASP A 1 84 ? -6.220 -7.896 25.234 1.00 50.94 84 ASP A O 1
ATOM 668 N N . TRP A 1 85 ? -7.544 -7.139 23.610 1.00 50.19 85 TRP A N 1
ATOM 669 C CA . TRP A 1 85 ? -8.685 -6.879 24.494 1.00 50.19 85 TRP A CA 1
ATOM 670 C C . TRP A 1 85 ? -9.726 -7.987 24.370 1.00 50.19 85 TRP A C 1
ATOM 672 O O . TRP A 1 85 ? -9.960 -8.469 23.239 1.00 50.19 85 TRP A O 1
#

Organism: NCBI:txid227318

Radius of gyration: 17.17 Å; chains: 1; bounding box: 58×23×45 Å

Secondary structure (DSSP, 8-state):
-------------------TT-EEEPPTTT-SS-EEEEEEEE-SSTTEEEEEEEEEPTTS-EEEEEEEEETTT-EEPPPP-----

Sequence (85 aa):
MVVIPGDRARATAIGYRPRVGDLVGLPAYLSDRPYRVLAVSDSRIPGWVHLAGYLIHPDLTQWHCEQDVPTNQVHKLPDPVWPDW

Foldseek 3Di:
DDDDPPDPPPPPVLFAADDQQFFKAAPVVVHRFIWHFHDWDPDPDPQKIWTWTWGQDPVRDTDTDIDIGRRNGMDTDPDDPDDPD

pLDDT: mean 82.65, std 20.02, range [38.78, 97.88]